Protein AF-A0A1J3FXC4-F1 (afdb_monomer_lite)

InterPro domains:
  IPR004493 Leucyl-tRNA synthetase, class Ia, archaeal/eukaryotic cytosolic [PTHR45794] (2-131)
  IPR009008 Valyl/Leucyl/Isoleucyl-tRNA synthetase, editing domain [G3DSA:3.90.740.10] (67-128)
  IPR014729 Rossmann-like alpha/beta/alpha sandwich fold [G3DSA:3.40.50.620] (2-66)

Structure (mmCIF, N/CA/C/O backbone):
data_AF-A0A1J3FXC4-F1
#
_entry.id   AF-A0A1J3FXC4-F1
#
loop_
_atom_site.group_PDB
_atom_site.id
_atom_site.type_symbol
_atom_site.label_atom_id
_atom_site.label_alt_id
_atom_site.label_comp_id
_atom_site.label_asym_id
_atom_site.label_entity_id
_atom_site.label_seq_id
_atom_site.pdbx_PDB_ins_code
_atom_site.Cartn_x
_atom_site.Cartn_y
_atom_site.Cartn_z
_atom_site.occupancy
_atom_site.B_iso_or_equiv
_atom_site.auth_seq_id
_atom_site.auth_comp_id
_atom_site.auth_asym_id
_atom_site.auth_atom_id
_atom_site.pdbx_PDB_model_num
ATOM 1 N N . TYR A 1 1 ? 28.389 22.181 -20.044 1.00 65.94 1 TYR A N 1
ATOM 2 C CA . TYR A 1 1 ? 28.930 20.835 -19.775 1.00 65.94 1 TYR A CA 1
ATOM 3 C C . TYR A 1 1 ? 29.536 20.276 -21.059 1.00 65.94 1 TYR A C 1
ATOM 5 O O . TYR A 1 1 ? 28.796 20.012 -21.992 1.00 65.94 1 TYR A O 1
ATOM 13 N N . GLY A 1 2 ? 30.867 20.173 -21.149 1.00 87.56 2 GLY A N 1
ATOM 14 C CA . GLY A 1 2 ? 31.579 19.563 -22.286 1.00 87.56 2 GLY A CA 1
ATOM 15 C C . GLY A 1 2 ? 31.751 18.061 -22.075 1.00 87.56 2 GLY A C 1
ATOM 16 O O . GLY A 1 2 ? 32.859 17.595 -21.832 1.00 87.56 2 GLY A O 1
ATOM 17 N N . LEU A 1 3 ? 30.638 17.326 -22.054 1.00 93.06 3 LEU A N 1
ATOM 18 C CA . LEU A 1 3 ? 30.642 15.889 -21.779 1.00 93.06 3 LEU A CA 1
ATOM 19 C C . LEU A 1 3 ? 31.187 15.111 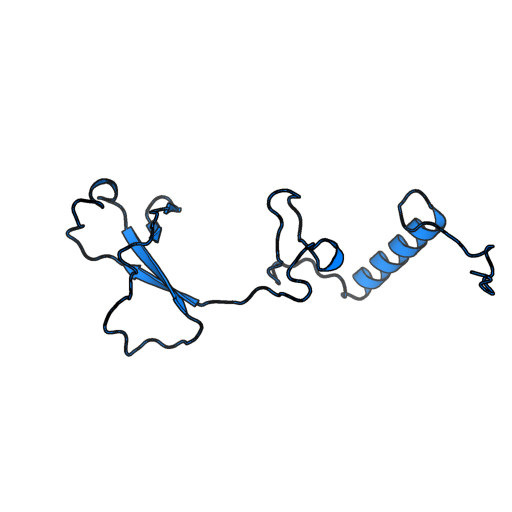-22.983 1.00 93.06 3 LEU A C 1
ATOM 21 O O . LEU A 1 3 ? 30.742 15.316 -24.112 1.00 93.06 3 LEU A O 1
ATOM 25 N N . GLY A 1 4 ? 32.112 14.182 -22.731 1.00 93.25 4 GLY A N 1
ATOM 26 C CA . GLY A 1 4 ? 32.645 13.241 -23.723 1.00 93.25 4 GLY A CA 1
ATOM 27 C C . GLY A 1 4 ? 31.664 12.112 -24.052 1.00 93.25 4 GLY A C 1
ATOM 28 O O . GLY A 1 4 ? 31.989 10.942 -23.869 1.00 93.25 4 GLY A O 1
ATOM 29 N N . CYS A 1 5 ? 30.449 12.458 -24.478 1.00 94.44 5 CYS A N 1
ATOM 30 C CA . CYS A 1 5 ? 29.379 11.507 -24.775 1.00 94.44 5 CYS A CA 1
ATOM 31 C C . CYS A 1 5 ? 29.262 11.223 -26.280 1.00 94.44 5 CYS A C 1
ATOM 33 O O . CYS A 1 5 ? 29.300 12.136 -27.103 1.00 94.44 5 CYS A O 1
ATOM 35 N N . ASP A 1 6 ? 29.045 9.953 -26.638 1.00 95.75 6 ASP A N 1
ATOM 36 C CA . ASP A 1 6 ? 28.628 9.565 -27.991 1.00 95.75 6 ASP A CA 1
ATOM 37 C C . ASP A 1 6 ? 27.110 9.737 -28.134 1.00 95.75 6 ASP A C 1
ATOM 39 O O . ASP A 1 6 ? 26.324 8.835 -27.834 1.00 95.75 6 ASP A O 1
ATOM 43 N N . TRP A 1 7 ? 26.699 10.912 -28.605 1.00 94.69 7 TRP A N 1
ATOM 44 C CA . TRP A 1 7 ? 25.291 11.296 -28.754 1.00 94.69 7 TRP A CA 1
ATOM 45 C C . TRP A 1 7 ? 24.503 10.427 -29.742 1.00 94.69 7 TRP A C 1
ATOM 47 O O . TRP A 1 7 ? 23.277 10.408 -29.702 1.00 94.69 7 TRP A O 1
ATOM 57 N N . ARG A 1 8 ? 25.179 9.646 -30.597 1.00 96.38 8 ARG A N 1
ATOM 58 C CA . ARG A 1 8 ? 24.514 8.715 -31.530 1.00 96.38 8 ARG A CA 1
ATOM 59 C C . ARG A 1 8 ? 23.795 7.570 -30.811 1.00 96.38 8 ARG A C 1
ATOM 61 O O . ARG A 1 8 ? 23.019 6.857 -31.436 1.00 96.38 8 ARG A O 1
ATOM 68 N N . ARG A 1 9 ? 24.077 7.365 -29.520 1.00 95.31 9 ARG A N 1
ATOM 69 C CA . ARG A 1 9 ? 23.483 6.314 -28.678 1.00 95.31 9 ARG A CA 1
ATOM 70 C C . ARG A 1 9 ? 22.412 6.841 -27.722 1.00 95.31 9 ARG A C 1
ATOM 72 O O . ARG A 1 9 ? 21.986 6.109 -26.835 1.00 95.31 9 ARG A O 1
ATOM 79 N N . SER A 1 10 ? 22.004 8.098 -27.859 1.00 95.25 10 SER A N 1
ATOM 80 C CA . SER A 1 10 ? 20.930 8.681 -27.055 1.00 95.25 10 SER A CA 1
ATOM 81 C C . SER A 1 10 ? 19.561 8.181 -27.524 1.00 95.25 10 SER A C 1
ATOM 83 O O . SER A 1 10 ? 19.322 8.049 -28.723 1.00 95.25 10 SER A O 1
ATOM 85 N N . PHE A 1 11 ? 18.653 7.904 -26.586 1.00 96.31 11 PHE A N 1
ATOM 86 C CA . PHE A 1 11 ? 17.304 7.417 -26.884 1.00 96.31 11 PHE A CA 1
ATOM 87 C C . PHE A 1 11 ? 16.295 7.795 -25.786 1.00 96.31 11 PHE A C 1
ATOM 89 O O . PHE A 1 11 ? 16.681 8.220 -24.699 1.00 96.31 11 PHE A O 1
ATOM 96 N N . VAL A 1 12 ? 15.000 7.626 -26.078 1.00 96.31 12 VAL A N 1
ATOM 97 C CA . VAL A 1 12 ? 13.875 7.838 -25.144 1.00 96.31 12 VAL A CA 1
ATOM 98 C C . VAL A 1 12 ? 13.339 6.488 -24.654 1.00 96.31 12 VAL A C 1
ATOM 100 O O . VAL A 1 12 ? 13.425 5.495 -25.380 1.00 96.31 12 VAL A O 1
ATOM 103 N N . THR A 1 13 ? 12.814 6.451 -23.426 1.00 96.50 13 THR A N 1
ATOM 104 C CA . THR A 1 13 ? 12.459 5.223 -22.691 1.00 96.50 13 THR A CA 1
ATOM 105 C C . THR A 1 13 ? 10.981 4.826 -22.751 1.00 96.50 13 THR A C 1
ATOM 107 O O . THR A 1 13 ? 10.604 3.801 -22.190 1.00 96.50 13 THR A O 1
ATOM 110 N N . THR A 1 14 ? 10.132 5.620 -23.400 1.00 95.69 14 THR A N 1
ATOM 111 C CA . THR A 1 14 ? 8.698 5.332 -23.540 1.00 95.69 14 THR A CA 1
ATOM 112 C C . THR A 1 14 ? 8.407 4.558 -24.828 1.00 95.69 14 THR A C 1
ATOM 114 O O . THR A 1 14 ? 9.276 4.405 -25.689 1.00 95.69 14 THR A O 1
ATOM 117 N N . TYR A 1 15 ? 7.148 4.143 -24.999 1.00 93.19 15 TYR A N 1
ATOM 118 C CA . TYR A 1 15 ? 6.643 3.464 -26.200 1.00 93.19 15 TYR A CA 1
ATOM 119 C C . TYR A 1 15 ? 6.864 4.245 -27.510 1.00 93.19 15 TYR A C 1
ATOM 121 O O . TYR A 1 15 ? 6.779 3.678 -28.595 1.00 93.19 15 TYR A O 1
ATOM 129 N N . ILE A 1 16 ? 7.164 5.548 -27.428 1.00 96.44 16 ILE A N 1
ATOM 130 C CA . ILE A 1 16 ? 7.488 6.397 -28.583 1.00 96.44 16 ILE A CA 1
ATOM 131 C C . ILE A 1 16 ? 8.739 5.875 -29.312 1.00 96.44 16 ILE A C 1
ATOM 133 O O . ILE A 1 16 ? 8.864 6.050 -30.523 1.00 96.44 16 ILE A O 1
ATOM 137 N N . ASN A 1 17 ? 9.662 5.217 -28.601 1.00 96.62 17 ASN A N 1
ATOM 138 C CA . ASN A 1 17 ? 10.828 4.579 -29.200 1.00 96.62 17 ASN A CA 1
ATOM 139 C C . ASN A 1 17 ? 10.588 3.071 -29.418 1.00 96.62 17 ASN A C 1
ATOM 141 O O . ASN A 1 17 ? 10.735 2.291 -28.471 1.00 96.62 17 ASN A O 1
ATOM 145 N N . PRO A 1 18 ? 10.331 2.624 -30.660 1.00 96.88 18 PRO A N 1
ATOM 146 C CA . PRO A 1 18 ? 9.995 1.227 -30.931 1.00 96.88 18 PRO A CA 1
ATOM 147 C C . PRO A 1 18 ? 11.146 0.256 -30.633 1.00 96.88 18 PRO A C 1
ATOM 149 O O . PRO A 1 18 ? 10.904 -0.893 -30.272 1.00 96.88 18 PRO A O 1
ATOM 152 N N . PHE A 1 19 ? 12.407 0.693 -30.748 1.00 97.12 19 PHE A N 1
ATOM 153 C CA . PHE A 1 19 ? 13.560 -0.170 -30.465 1.00 97.12 19 PHE A CA 1
ATOM 154 C C . PHE A 1 19 ? 13.695 -0.460 -28.970 1.00 97.12 19 PHE A C 1
ATOM 156 O O . PHE A 1 19 ? 13.966 -1.596 -28.578 1.00 97.12 19 PHE A O 1
ATOM 163 N N . PHE A 1 20 ? 13.501 0.562 -28.135 1.00 97.56 20 PHE A N 1
ATOM 164 C CA . PHE A 1 20 ? 13.580 0.403 -26.687 1.00 97.56 20 PHE A CA 1
ATOM 165 C C . PHE A 1 20 ? 12.361 -0.347 -26.139 1.00 97.56 20 PHE A C 1
ATOM 167 O O . PHE A 1 20 ? 12.524 -1.242 -25.311 1.00 97.56 20 PHE A O 1
ATOM 174 N N . ASP A 1 21 ? 11.167 -0.071 -26.665 1.00 97.69 21 ASP A N 1
ATOM 175 C CA . ASP A 1 21 ? 9.949 -0.804 -26.312 1.00 97.69 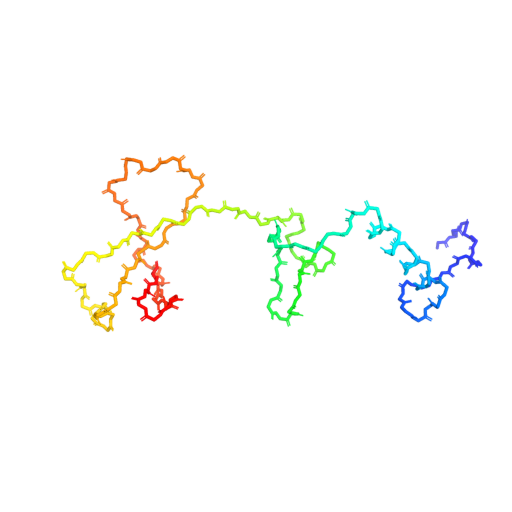21 ASP A CA 1
ATOM 176 C C . ASP A 1 21 ? 10.062 -2.310 -26.625 1.00 97.69 21 ASP A C 1
ATOM 178 O O . ASP A 1 21 ? 9.787 -3.163 -25.773 1.00 97.69 21 ASP A O 1
ATOM 182 N N . ALA A 1 22 ? 10.591 -2.659 -27.806 1.00 97.38 22 ALA A N 1
ATOM 183 C CA . ALA A 1 22 ? 10.849 -4.050 -28.178 1.00 97.38 22 ALA A CA 1
ATOM 184 C C . ALA A 1 22 ? 11.877 -4.728 -27.252 1.00 97.38 22 ALA A C 1
ATOM 186 O O . ALA A 1 22 ? 11.718 -5.904 -26.900 1.00 97.38 22 ALA A O 1
ATOM 187 N N . PHE A 1 23 ? 12.912 -3.993 -26.831 1.00 98.00 23 PHE A N 1
ATOM 188 C CA . PHE A 1 23 ? 13.916 -4.474 -25.882 1.00 98.00 23 PHE A CA 1
ATOM 189 C C . PHE A 1 23 ? 13.307 -4.772 -24.502 1.00 98.00 23 PHE A C 1
ATOM 191 O O . PHE A 1 23 ? 13.487 -5.878 -23.984 1.00 98.00 23 PHE A O 1
ATOM 198 N N . VAL A 1 24 ? 12.524 -3.848 -23.938 1.00 97.62 24 VAL A N 1
ATOM 199 C CA . VAL A 1 24 ? 11.841 -4.046 -22.645 1.00 97.62 24 VAL A CA 1
ATOM 200 C C . VAL A 1 24 ? 10.826 -5.189 -22.736 1.00 97.62 24 VAL A C 1
ATOM 202 O O . VAL A 1 24 ? 10.782 -6.061 -21.867 1.00 97.62 24 VAL A O 1
ATOM 205 N N . SER A 1 25 ? 10.072 -5.273 -23.832 1.00 97.31 25 SER A N 1
ATOM 206 C CA . SER A 1 25 ? 9.135 -6.372 -24.088 1.00 97.31 25 SER A CA 1
ATOM 207 C C . SER A 1 25 ? 9.823 -7.741 -24.143 1.00 97.31 25 SER A C 1
ATOM 209 O O . SER A 1 25 ? 9.280 -8.749 -23.680 1.00 97.31 25 SER A O 1
ATOM 211 N N . TRP A 1 26 ? 11.021 -7.822 -24.725 1.00 97.88 26 TRP A N 1
ATOM 212 C CA . TRP A 1 26 ? 11.845 -9.032 -24.678 1.00 97.88 26 TRP A CA 1
ATOM 213 C C . TRP A 1 26 ? 12.308 -9.348 -23.246 1.00 97.88 26 TRP A C 1
ATOM 215 O O . TRP A 1 26 ? 12.154 -10.490 -22.801 1.00 97.88 26 TRP A O 1
ATOM 225 N N . GLN A 1 27 ? 12.794 -8.347 -22.506 1.00 98.19 27 GLN A N 1
ATOM 226 C CA . GLN A 1 27 ? 13.249 -8.498 -21.121 1.00 98.19 27 GLN A CA 1
ATOM 227 C C . GLN A 1 27 ? 12.133 -9.034 -20.213 1.00 98.19 27 GLN A C 1
ATOM 229 O O . GLN A 1 27 ? 12.335 -10.029 -19.514 1.00 98.19 27 GLN A O 1
ATOM 234 N N . MET A 1 28 ? 10.939 -8.436 -20.261 1.00 97.50 28 MET A N 1
ATOM 235 C CA . MET A 1 28 ? 9.799 -8.847 -19.434 1.00 97.50 28 MET A CA 1
ATOM 236 C C . MET A 1 28 ? 9.343 -10.274 -19.754 1.00 97.50 28 MET A C 1
ATOM 238 O O . MET A 1 28 ? 9.106 -11.071 -18.844 1.00 97.50 28 MET A O 1
ATOM 242 N N . ARG A 1 29 ? 9.299 -10.657 -21.039 1.00 97.38 29 ARG A N 1
ATOM 243 C CA . ARG A 1 29 ? 8.991 -12.043 -21.439 1.00 97.38 29 ARG A CA 1
ATOM 244 C C . ARG A 1 29 ? 10.025 -13.033 -20.913 1.00 97.38 29 ARG A C 1
ATOM 246 O O . ARG A 1 29 ? 9.653 -14.103 -20.430 1.00 97.38 29 ARG A O 1
ATOM 253 N N . LYS A 1 30 ? 11.312 -12.678 -20.963 1.00 97.75 30 LYS A N 1
ATOM 254 C CA . LYS A 1 30 ? 12.389 -13.522 -20.439 1.00 97.75 30 LYS A CA 1
ATOM 255 C C . LYS A 1 30 ? 12.273 -13.688 -18.923 1.00 97.75 30 LYS A C 1
ATOM 257 O O . LYS A 1 30 ? 12.277 -14.823 -18.451 1.00 97.75 30 LYS A O 1
ATOM 262 N N . LEU A 1 31 ? 12.078 -12.598 -18.178 1.00 97.12 31 LEU A N 1
ATOM 263 C CA . LEU A 1 31 ? 11.878 -12.626 -16.724 1.00 97.12 31 LEU A CA 1
ATOM 264 C C . LEU A 1 31 ? 10.663 -13.471 -16.327 1.00 97.12 31 LEU A C 1
ATOM 266 O O . LEU A 1 31 ? 10.756 -14.291 -15.412 1.00 97.12 31 LEU A O 1
ATOM 270 N N . LYS A 1 32 ? 9.554 -13.344 -17.064 1.00 95.56 32 LYS A N 1
ATOM 271 C CA . LYS A 1 32 ? 8.370 -14.189 -16.880 1.00 95.56 32 LYS A CA 1
ATOM 272 C C . LYS A 1 32 ? 8.680 -15.667 -17.135 1.00 95.56 32 LYS A C 1
ATOM 274 O O . LYS A 1 32 ? 8.344 -16.499 -16.302 1.00 95.56 32 LYS A O 1
ATOM 279 N N . SER A 1 33 ? 9.378 -16.000 -18.227 1.00 96.56 33 SER A N 1
ATOM 280 C CA . SER A 1 33 ? 9.774 -17.391 -18.532 1.00 96.56 33 SER A CA 1
ATOM 281 C C . SER A 1 33 ? 10.720 -18.005 -17.494 1.00 96.56 33 SER A C 1
ATOM 283 O O . SER A 1 33 ? 10.752 -19.218 -17.331 1.00 96.56 33 SER A O 1
ATOM 285 N N . MET A 1 34 ? 11.473 -17.169 -16.775 1.00 96.81 34 MET A N 1
ATOM 286 C CA . MET A 1 34 ? 12.366 -17.574 -15.686 1.00 96.81 34 MET A CA 1
ATOM 287 C C . MET A 1 34 ? 11.655 -17.650 -14.324 1.00 96.81 34 MET A C 1
ATOM 289 O O . MET A 1 34 ? 12.316 -17.880 -13.313 1.00 96.81 34 MET A O 1
ATOM 293 N N . GLY A 1 35 ? 10.341 -17.399 -14.271 1.00 93.19 35 GLY A N 1
ATOM 294 C CA . GLY A 1 35 ? 9.565 -17.387 -13.030 1.00 93.19 35 GLY A CA 1
ATOM 295 C C . GLY A 1 35 ? 9.901 -16.224 -12.090 1.00 93.19 35 GLY A C 1
ATOM 296 O O . GLY A 1 35 ? 9.658 -16.323 -10.893 1.00 93.19 35 GLY A O 1
ATOM 297 N N . LYS A 1 36 ? 10.494 -15.132 -12.598 1.00 92.62 36 LYS A N 1
ATOM 298 C CA . LYS A 1 36 ? 10.850 -13.941 -11.799 1.00 92.62 36 LYS A CA 1
ATOM 299 C C . LYS A 1 36 ? 9.726 -12.911 -11.707 1.00 92.62 36 LYS A C 1
ATOM 301 O O . LYS A 1 36 ? 9.759 -12.063 -10.827 1.00 92.62 36 LYS A O 1
ATOM 306 N N . ILE A 1 37 ? 8.748 -12.992 -12.605 1.00 91.62 37 ILE A N 1
ATOM 307 C CA . ILE A 1 37 ? 7.509 -12.214 -12.545 1.00 91.62 37 ILE A CA 1
ATOM 308 C C . ILE A 1 37 ? 6.414 -13.185 -12.126 1.00 91.62 37 ILE A C 1
ATOM 310 O O . ILE A 1 37 ? 6.050 -14.074 -12.899 1.00 91.62 37 ILE A O 1
ATOM 314 N N . VAL A 1 38 ? 5.921 -13.027 -10.901 1.00 87.06 38 VAL A N 1
ATOM 315 C CA . VAL A 1 38 ? 4.872 -13.870 -10.328 1.00 87.06 38 VAL A CA 1
ATOM 316 C C . VAL A 1 38 ? 3.620 -13.027 -10.157 1.00 87.06 38 VAL A C 1
ATOM 318 O O . VAL A 1 38 ? 3.676 -11.913 -9.647 1.00 87.06 38 VAL A O 1
ATOM 321 N N . GLN A 1 39 ? 2.486 -13.568 -10.593 1.00 83.38 39 GLN A N 1
ATOM 322 C CA . GLN A 1 39 ? 1.183 -13.006 -10.279 1.00 83.38 39 GLN A CA 1
ATOM 323 C C . GLN A 1 39 ? 0.690 -13.692 -9.006 1.00 83.38 39 GLN A C 1
ATOM 325 O O . GLN A 1 39 ? 0.374 -14.880 -9.021 1.00 83.38 39 GLN A O 1
ATOM 330 N N . GLY A 1 40 ? 0.669 -12.960 -7.901 1.00 70.88 40 GLY A N 1
ATOM 331 C CA . GLY A 1 40 ? 0.223 -13.471 -6.613 1.00 70.88 40 GLY A CA 1
ATOM 332 C C . GLY A 1 40 ? -0.271 -12.345 -5.717 1.00 70.88 40 GLY A C 1
ATOM 333 O O . GLY A 1 40 ? 0.134 -11.195 -5.866 1.00 70.88 40 GLY A O 1
ATOM 334 N N . CYS A 1 41 ? -1.154 -12.692 -4.784 1.00 58.94 41 CYS A N 1
ATOM 335 C CA . CYS A 1 41 ? -1.566 -11.815 -3.696 1.00 58.94 41 CYS A CA 1
ATOM 336 C C . CYS A 1 41 ? -0.543 -11.998 -2.569 1.00 58.94 41 CYS A C 1
ATOM 338 O O . CYS A 1 41 ? -0.701 -12.897 -1.748 1.00 58.94 41 CYS A O 1
ATOM 340 N N . GLY A 1 42 ? 0.573 -11.268 -2.624 1.00 61.28 42 GLY A N 1
ATOM 341 C CA . GLY A 1 42 ? 1.728 -11.574 -1.768 1.00 61.28 42 GLY A CA 1
ATOM 342 C C . GLY A 1 42 ? 2.369 -10.394 -1.058 1.00 61.28 42 GLY A C 1
ATOM 343 O O . GLY A 1 42 ? 3.007 -10.600 -0.035 1.00 61.28 42 GLY A O 1
ATOM 344 N N . GLU A 1 43 ? 2.202 -9.169 -1.548 1.00 72.19 43 GLU A N 1
ATOM 345 C CA . GLU A 1 43 ? 2.865 -8.017 -0.944 1.00 72.19 43 GLU A CA 1
ATOM 346 C C . GLU A 1 43 ? 1.944 -6.809 -0.998 1.00 72.19 43 GLU A C 1
ATOM 348 O O . GLU A 1 43 ? 1.570 -6.341 -2.076 1.00 72.19 43 GLU A O 1
ATOM 353 N N . TYR A 1 44 ? 1.591 -6.293 0.176 1.00 85.06 44 TYR A N 1
ATOM 354 C CA . TYR A 1 44 ? 0.988 -4.976 0.273 1.00 85.06 44 TYR A CA 1
ATOM 355 C C . TYR A 1 44 ? 2.003 -3.951 -0.230 1.00 85.06 44 TYR A C 1
ATOM 357 O O . TYR A 1 44 ? 3.191 -4.016 0.092 1.00 85.06 44 TYR A O 1
ATOM 365 N N . LYS A 1 45 ? 1.540 -3.014 -1.053 1.00 88.56 45 LYS A N 1
ATOM 366 C CA . LYS A 1 45 ? 2.326 -1.872 -1.516 1.00 88.56 45 LYS A CA 1
ATOM 367 C C . LYS A 1 45 ? 1.643 -0.604 -1.044 1.00 88.56 45 LYS A C 1
ATOM 369 O O . LYS A 1 45 ? 0.427 -0.576 -0.862 1.00 88.56 45 LYS A O 1
ATOM 374 N N . ILE A 1 46 ? 2.436 0.442 -0.855 1.00 91.19 46 ILE A N 1
ATOM 375 C CA . ILE A 1 46 ? 1.885 1.780 -0.667 1.00 91.19 46 ILE A CA 1
ATOM 376 C C . ILE A 1 46 ? 1.107 2.126 -1.937 1.00 91.19 46 ILE A C 1
ATOM 378 O O . ILE A 1 46 ? 1.591 1.905 -3.046 1.00 91.19 46 ILE A O 1
ATOM 382 N N . PHE A 1 47 ? -0.117 2.602 -1.756 1.00 92.62 47 PHE A N 1
ATOM 383 C CA . PHE A 1 47 ? -1.091 2.798 -2.820 1.00 92.62 47 PHE A CA 1
ATOM 384 C C . PHE A 1 47 ? -1.588 4.238 -2.788 1.00 92.62 47 PHE A C 1
ATOM 386 O O . PHE A 1 47 ? -1.878 4.753 -1.706 1.00 92.62 47 PHE A O 1
ATOM 393 N N . SER A 1 48 ? -1.679 4.871 -3.957 1.00 92.88 48 SER A N 1
ATOM 394 C CA . SER A 1 48 ? -2.265 6.203 -4.111 1.00 92.88 48 SER A CA 1
ATOM 395 C C . SER A 1 48 ? -3.738 6.056 -4.501 1.00 92.88 48 SER A C 1
ATOM 397 O O . SER A 1 48 ? -4.019 5.543 -5.585 1.00 92.88 48 SER A O 1
ATOM 399 N N . PRO A 1 49 ? -4.701 6.478 -3.659 1.00 94.06 49 PRO A N 1
ATOM 400 C CA . PRO A 1 49 ? -6.115 6.459 -4.030 1.00 94.06 49 PRO A CA 1
ATOM 401 C C . PRO A 1 49 ? -6.457 7.402 -5.189 1.00 94.06 49 PRO A C 1
ATOM 403 O O . PRO A 1 49 ? -7.438 7.159 -5.885 1.00 94.06 49 PRO A O 1
ATOM 406 N N . GLU A 1 50 ? -5.673 8.465 -5.389 1.00 92.94 50 GLU A N 1
ATOM 407 C CA . GLU A 1 50 ? -5.893 9.445 -6.460 1.00 92.94 50 GLU A CA 1
ATOM 408 C C . GLU A 1 50 ? -5.454 8.895 -7.821 1.00 92.94 50 GLU A C 1
ATOM 410 O O . GLU A 1 50 ? -6.206 8.988 -8.790 1.00 92.94 50 GLU A O 1
ATOM 415 N N . ASP A 1 51 ? -4.282 8.255 -7.875 1.00 91.75 51 ASP A N 1
ATOM 416 C CA . ASP A 1 51 ? -3.735 7.667 -9.109 1.00 91.75 51 ASP A CA 1
ATOM 417 C C . ASP A 1 51 ? -4.267 6.249 -9.370 1.00 91.75 51 ASP A C 1
ATOM 419 O O . ASP A 1 51 ? -4.135 5.706 -10.467 1.00 91.75 51 ASP A O 1
ATOM 423 N N . ASN A 1 52 ? -4.901 5.647 -8.359 1.00 91.62 52 ASN A N 1
ATOM 424 C CA . ASN A 1 52 ? -5.440 4.292 -8.385 1.00 91.62 52 ASN A CA 1
ATOM 425 C C . ASN A 1 52 ? -4.383 3.226 -8.753 1.00 91.62 52 ASN A C 1
ATOM 427 O O . ASN A 1 52 ? -4.690 2.211 -9.387 1.00 91.62 52 ASN A O 1
ATOM 431 N N . GLU A 1 53 ? -3.133 3.441 -8.334 1.00 90.75 53 GLU A N 1
ATOM 432 C CA . GLU A 1 53 ? -2.004 2.548 -8.594 1.00 90.75 53 GLU A CA 1
ATOM 433 C C . GLU A 1 53 ? -1.014 2.464 -7.410 1.00 90.75 53 GLU A C 1
ATOM 435 O O . GLU A 1 53 ? -1.042 3.294 -6.489 1.00 90.75 53 GLU A O 1
ATOM 440 N N . PRO A 1 54 ? -0.138 1.437 -7.374 1.00 90.62 54 PRO A N 1
ATOM 441 C CA . PRO A 1 54 ? 0.941 1.364 -6.394 1.00 90.62 54 PRO A CA 1
ATOM 442 C C . PRO A 1 54 ? 1.907 2.547 -6.537 1.00 90.62 54 PRO A C 1
ATOM 444 O O . PRO A 1 54 ? 2.518 2.726 -7.584 1.00 90.62 54 PRO A O 1
ATOM 447 N N . CYS A 1 55 ? 2.106 3.303 -5.457 1.00 91.19 55 CYS A N 1
ATOM 448 C CA . CYS A 1 55 ? 3.009 4.450 -5.426 1.00 91.19 55 CYS A CA 1
ATOM 449 C C . CYS A 1 55 ? 4.418 4.002 -5.011 1.00 91.19 55 CYS A C 1
ATOM 451 O O . CYS A 1 55 ? 4.722 3.789 -3.821 1.00 91.19 55 CYS A O 1
ATOM 453 N N . LEU A 1 56 ? 5.283 3.818 -6.007 1.00 89.50 56 LEU A N 1
ATOM 454 C CA . LEU A 1 56 ? 6.671 3.422 -5.800 1.00 89.50 56 LEU A CA 1
ATOM 455 C C . LEU A 1 56 ? 7.530 4.640 -5.446 1.00 89.50 56 LEU A C 1
ATOM 457 O O . LEU A 1 56 ? 7.126 5.788 -5.576 1.00 89.50 56 LEU A O 1
ATOM 461 N N . ASP A 1 57 ? 8.747 4.394 -4.972 1.00 89.00 57 ASP A N 1
ATOM 462 C CA . ASP A 1 57 ? 9.629 5.437 -4.432 1.00 89.00 57 ASP A CA 1
ATOM 463 C C . ASP A 1 57 ? 9.907 6.610 -5.379 1.00 89.00 57 ASP A C 1
ATOM 465 O O . ASP A 1 57 ? 10.166 7.721 -4.918 1.00 89.00 57 ASP A O 1
ATOM 469 N N . HIS A 1 58 ? 9.902 6.366 -6.690 1.00 91.38 58 HIS A N 1
ATOM 470 C CA . HIS A 1 58 ? 10.153 7.401 -7.692 1.00 91.38 58 HIS A CA 1
ATOM 471 C C . HIS A 1 58 ? 8.925 8.266 -7.997 1.00 91.38 58 HIS A C 1
ATOM 473 O O . HIS A 1 58 ? 9.093 9.339 -8.573 1.00 91.38 58 HIS A O 1
ATOM 479 N N . ASP A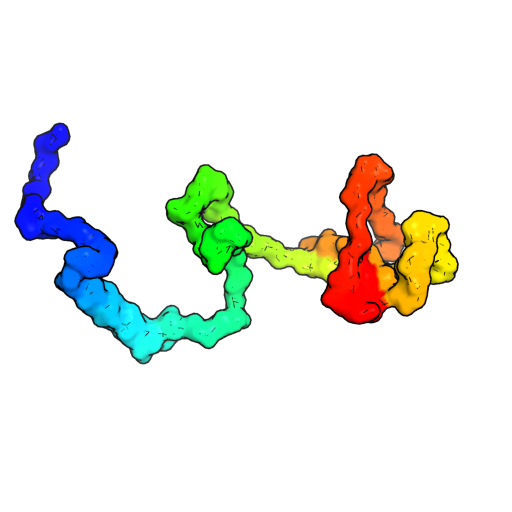 1 59 ? 7.746 7.848 -7.537 1.00 89.44 59 ASP A N 1
ATOM 480 C CA . ASP A 1 59 ? 6.480 8.568 -7.693 1.00 89.44 59 ASP A CA 1
ATOM 481 C C . ASP A 1 59 ? 6.160 9.409 -6.441 1.00 89.44 59 ASP A C 1
ATOM 483 O O . ASP A 1 59 ? 5.201 10.178 -6.410 1.00 89.44 59 ASP A O 1
ATOM 487 N N . ARG A 1 60 ? 6.977 9.293 -5.383 1.00 89.19 60 ARG A N 1
ATOM 488 C CA . ARG A 1 60 ? 6.748 9.943 -4.088 1.00 89.19 60 ARG A CA 1
ATOM 489 C C . ARG A 1 60 ? 7.403 11.310 -3.981 1.00 89.19 60 ARG A C 1
ATOM 491 O O . ARG A 1 60 ? 8.598 11.477 -4.218 1.00 89.19 60 ARG A O 1
ATOM 498 N N . VAL A 1 61 ? 6.639 12.263 -3.452 1.00 90.81 61 VAL A N 1
ATOM 499 C CA . VAL A 1 61 ? 7.159 13.565 -3.005 1.00 90.81 61 VAL A CA 1
ATOM 500 C C . VAL A 1 61 ? 7.796 13.463 -1.612 1.00 90.81 61 VAL A C 1
ATOM 502 O O . VAL A 1 61 ? 8.786 14.135 -1.325 1.00 90.81 61 VAL A O 1
ATOM 505 N N . THR A 1 62 ? 7.261 12.604 -0.741 1.00 90.69 62 THR A N 1
ATOM 506 C CA . THR A 1 62 ? 7.727 12.397 0.640 1.00 90.69 62 THR A CA 1
ATOM 507 C C . THR A 1 62 ? 7.756 10.908 0.996 1.00 90.69 62 THR A C 1
ATOM 509 O O . THR A 1 62 ? 7.074 10.095 0.381 1.00 90.69 62 THR A O 1
ATOM 512 N N . GLY A 1 63 ? 8.565 10.522 1.990 1.00 87.00 63 GLY A N 1
ATOM 513 C CA . GLY A 1 63 ? 8.588 9.132 2.471 1.00 87.00 63 GLY A CA 1
ATOM 514 C C . GLY A 1 63 ? 9.242 8.134 1.506 1.00 87.00 63 GLY A C 1
ATOM 515 O O . GLY A 1 63 ? 8.782 6.997 1.372 1.00 87.00 63 GLY A O 1
ATOM 516 N N . LYS A 1 64 ? 10.318 8.541 0.824 1.00 87.38 64 LYS A N 1
ATOM 517 C CA . LYS A 1 64 ? 11.147 7.619 0.035 1.00 87.38 64 LYS A CA 1
ATOM 518 C C . LYS A 1 64 ? 11.758 6.550 0.948 1.00 87.38 64 LYS A C 1
ATOM 520 O O . LYS A 1 64 ? 12.333 6.895 1.979 1.00 87.38 64 LYS A O 1
ATOM 525 N N . GLY A 1 65 ? 11.639 5.279 0.569 1.00 88.00 65 GLY A N 1
ATOM 526 C CA . GLY A 1 65 ? 12.123 4.147 1.362 1.00 88.00 65 GLY A CA 1
ATOM 527 C C . GLY A 1 65 ? 11.209 3.748 2.525 1.00 88.00 65 GLY A C 1
ATOM 528 O O . GLY A 1 65 ? 11.582 2.889 3.317 1.00 88.00 65 GLY A O 1
ATOM 529 N N . VAL A 1 66 ? 10.023 4.355 2.651 1.00 91.25 66 VAL A N 1
ATOM 530 C CA . VAL A 1 66 ? 8.995 3.873 3.583 1.00 91.25 66 VAL A CA 1
ATOM 531 C C . VAL A 1 66 ? 8.348 2.623 2.995 1.00 91.25 66 VAL A C 1
ATOM 533 O O . VAL A 1 66 ? 7.952 2.612 1.826 1.00 91.25 66 VAL A O 1
ATOM 536 N N . GLU A 1 67 ? 8.208 1.590 3.816 1.00 88.94 67 GLU A N 1
ATOM 537 C CA . GLU A 1 67 ? 7.564 0.327 3.461 1.00 88.94 67 GLU A CA 1
ATOM 538 C C . GLU A 1 67 ? 6.333 0.081 4.348 1.00 88.94 67 GLU A C 1
ATOM 540 O O . GLU A 1 67 ? 6.260 0.618 5.459 1.00 88.94 67 GLU A O 1
ATOM 545 N N . PRO A 1 68 ? 5.344 -0.703 3.882 1.00 91.12 68 PRO A N 1
ATOM 546 C CA . PRO A 1 68 ? 4.214 -1.102 4.714 1.00 91.12 68 PRO A CA 1
ATOM 547 C C . PRO A 1 68 ? 4.675 -1.857 5.964 1.00 91.12 68 PRO A C 1
ATOM 549 O O . PRO A 1 68 ? 5.420 -2.830 5.868 1.00 91.12 68 PRO A O 1
ATOM 552 N N . LEU A 1 69 ? 4.196 -1.420 7.130 1.00 90.62 69 LEU A N 1
ATOM 553 C CA . LEU A 1 69 ? 4.442 -2.083 8.407 1.00 90.62 69 LEU A CA 1
ATOM 554 C C . LEU A 1 69 ? 3.208 -2.884 8.822 1.00 90.62 69 LEU A C 1
ATOM 556 O O . LEU A 1 69 ? 2.107 -2.341 8.919 1.00 90.62 69 LEU A O 1
ATOM 560 N N . GLU A 1 70 ? 3.399 -4.175 9.076 1.00 90.94 70 GLU A N 1
ATOM 561 C CA . GLU A 1 70 ? 2.337 -5.063 9.536 1.00 90.94 70 GLU A CA 1
ATOM 562 C C . GLU A 1 70 ? 2.055 -4.850 11.030 1.00 90.94 70 GLU A C 1
ATOM 564 O O . GLU A 1 70 ? 2.960 -4.893 11.863 1.00 90.94 70 GLU A O 1
ATOM 569 N N . TYR A 1 71 ? 0.780 -4.646 11.366 1.00 92.94 71 TYR A N 1
ATOM 570 C CA . TYR A 1 71 ? 0.280 -4.596 12.738 1.00 92.94 71 TYR A CA 1
ATOM 571 C C . TYR A 1 71 ? -0.755 -5.693 12.952 1.00 92.94 71 TYR A C 1
ATOM 573 O O . TYR A 1 71 ? -1.591 -5.959 12.087 1.00 92.94 71 TYR A O 1
ATOM 581 N N . LEU A 1 72 ? -0.768 -6.264 14.156 1.00 92.50 72 LEU A N 1
ATOM 582 C CA . LEU A 1 72 ? -1.861 -7.119 14.589 1.00 92.50 72 LEU A CA 1
ATOM 583 C C . LEU A 1 72 ? -3.019 -6.247 15.082 1.00 92.50 72 LEU A C 1
ATOM 585 O O . LEU A 1 72 ? -2.861 -5.469 16.024 1.00 92.50 72 LEU A O 1
ATOM 589 N N . LEU A 1 73 ? -4.193 -6.411 14.475 1.00 93.12 73 LEU A N 1
ATOM 590 C CA . LEU A 1 73 ? -5.416 -5.730 14.893 1.00 93.12 73 LEU A CA 1
ATOM 591 C C . LEU A 1 73 ? -6.219 -6.610 15.860 1.00 93.12 73 LEU A C 1
ATOM 593 O O . LEU A 1 73 ? -6.781 -7.636 15.472 1.00 93.12 73 LEU A O 1
ATOM 597 N N . ILE A 1 74 ? -6.293 -6.199 17.123 1.00 92.19 74 ILE A N 1
ATOM 598 C CA . ILE A 1 74 ? -7.056 -6.882 18.169 1.00 92.19 74 ILE A CA 1
ATOM 599 C C . ILE A 1 74 ? -8.485 -6.353 18.160 1.00 92.19 74 ILE A C 1
ATOM 601 O O . ILE A 1 74 ? -8.710 -5.159 18.345 1.00 92.19 74 ILE A O 1
ATOM 605 N N . LYS A 1 75 ? -9.450 -7.256 17.982 1.00 92.88 75 LYS A N 1
ATOM 606 C CA . LYS A 1 75 ? -10.881 -6.943 18.008 1.00 92.88 75 LYS A CA 1
ATOM 607 C C . LYS A 1 75 ? -11.435 -7.212 19.405 1.00 92.88 75 LYS A C 1
ATOM 609 O O . LYS A 1 75 ? -11.586 -8.370 19.789 1.00 92.88 75 LYS A O 1
ATOM 614 N N . MET A 1 76 ? -11.740 -6.158 20.154 1.00 92.81 76 MET A N 1
ATOM 615 C CA . MET A 1 76 ? -12.348 -6.260 21.485 1.00 92.81 76 MET A CA 1
ATOM 616 C C . MET A 1 76 ? -13.841 -5.960 21.389 1.00 92.81 76 MET A C 1
ATOM 618 O O . MET A 1 76 ? -14.225 -4.837 21.077 1.00 92.81 76 MET A O 1
ATOM 622 N N . GLU A 1 77 ? -14.690 -6.956 21.633 1.00 92.94 77 GLU A N 1
ATOM 623 C CA . GLU A 1 77 ? -16.144 -6.783 21.559 1.00 92.94 77 GLU A CA 1
ATOM 624 C C . GLU A 1 77 ? -16.661 -5.928 22.725 1.00 92.94 77 GLU A C 1
ATOM 626 O O . GLU A 1 77 ? -16.355 -6.184 23.892 1.00 92.94 77 GLU A O 1
ATOM 631 N N . VAL A 1 78 ? -17.459 -4.908 22.411 1.00 91.94 78 VAL A N 1
ATOM 632 C CA . VAL A 1 78 ? -18.079 -4.036 23.411 1.00 91.94 78 VAL A CA 1
ATOM 633 C C . VAL A 1 78 ? -19.227 -4.781 24.086 1.00 91.94 78 VAL A C 1
ATOM 635 O O . VAL A 1 78 ? -20.177 -5.230 23.440 1.00 91.94 78 VAL A O 1
ATOM 638 N N . VAL A 1 79 ? -19.164 -4.883 25.412 1.00 90.75 79 VAL A N 1
ATOM 639 C CA . VAL A 1 79 ? -20.197 -5.548 26.211 1.00 90.75 79 VAL A CA 1
ATOM 640 C C . VAL A 1 79 ? -21.425 -4.642 26.347 1.00 90.75 79 VAL A C 1
ATOM 642 O O . VAL A 1 79 ? -21.316 -3.435 26.557 1.00 90.75 79 VAL A O 1
ATOM 645 N N . LYS A 1 80 ? -22.616 -5.232 26.227 1.00 87.62 80 LYS A N 1
ATOM 646 C CA . LYS A 1 80 ? -23.903 -4.543 26.412 1.00 87.62 80 LYS A CA 1
ATOM 647 C C . LYS A 1 80 ? -24.173 -4.316 27.915 1.00 87.62 80 LYS A C 1
ATOM 649 O O . LYS A 1 80 ? -23.811 -5.182 28.709 1.00 87.62 80 LYS A O 1
ATOM 654 N N . PRO A 1 81 ? -24.870 -3.239 28.327 1.00 88.44 81 PRO A N 1
ATOM 655 C CA . PRO A 1 81 ? -25.548 -2.238 27.503 1.00 88.44 81 PRO A CA 1
ATOM 656 C C . PRO A 1 81 ? -24.595 -1.192 26.917 1.00 88.44 81 PRO A C 1
ATOM 658 O O . PRO A 1 81 ? -23.637 -0.768 27.557 1.00 88.44 81 PRO A O 1
ATOM 661 N N . PHE A 1 82 ? -24.892 -0.747 25.696 1.00 88.06 82 PHE A N 1
ATOM 662 C CA . PHE A 1 82 ? -24.100 0.289 25.044 1.00 88.06 82 PHE A CA 1
ATOM 663 C C . PHE A 1 82 ? -24.311 1.667 25.693 1.00 88.06 82 PHE A C 1
ATOM 665 O O . PHE A 1 82 ? -25.433 1.985 26.101 1.00 88.06 82 PHE A O 1
ATOM 672 N N . PRO A 1 83 ? -23.269 2.520 25.736 1.00 86.06 83 PRO A N 1
ATOM 673 C CA . PRO A 1 83 ? -23.418 3.925 26.094 1.00 86.06 83 PRO A CA 1
ATOM 674 C C . PRO A 1 83 ? -24.432 4.625 25.183 1.00 86.06 83 PRO A C 1
ATOM 676 O O . PRO A 1 83 ? -24.579 4.264 24.017 1.00 86.06 83 PRO A O 1
ATOM 679 N N . GLN A 1 84 ? -25.071 5.691 25.671 1.00 84.94 84 GLN A N 1
ATOM 680 C CA . GLN A 1 84 ? -26.109 6.422 24.927 1.00 84.94 84 GLN A CA 1
ATOM 681 C C . GLN A 1 84 ? -25.656 6.869 23.524 1.00 84.94 84 GLN A C 1
ATOM 683 O O . GLN A 1 84 ? -26.432 6.816 22.575 1.00 84.94 84 GLN A O 1
ATOM 688 N N . LYS A 1 85 ? -24.380 7.246 23.369 1.00 85.38 85 LYS A N 1
ATOM 689 C CA . LYS A 1 85 ? -23.793 7.639 22.074 1.00 85.38 85 LYS A CA 1
ATOM 690 C C . LYS A 1 85 ? -23.737 6.499 21.047 1.00 85.38 85 LYS A C 1
ATOM 692 O O . LYS A 1 85 ? -23.701 6.767 19.855 1.00 85.38 85 LYS A O 1
ATOM 697 N N . MET A 1 86 ? -23.750 5.248 21.499 1.00 87.81 86 MET A N 1
ATOM 698 C CA . MET A 1 86 ? -23.724 4.042 20.665 1.00 87.81 86 MET A CA 1
ATOM 699 C C . MET A 1 86 ? -25.115 3.405 20.516 1.00 87.81 86 MET A C 1
ATOM 701 O O . MET A 1 86 ? -25.235 2.306 19.981 1.00 87.81 86 MET A O 1
ATOM 705 N N . ALA A 1 87 ? -26.185 4.083 20.949 1.00 86.56 87 ALA A N 1
ATOM 706 C CA . ALA A 1 87 ? -27.556 3.607 20.763 1.00 86.56 87 ALA A CA 1
ATOM 707 C C . ALA A 1 87 ? -27.921 3.283 19.294 1.00 86.56 87 ALA A C 1
ATOM 709 O O . ALA A 1 87 ? -28.590 2.272 19.086 1.00 86.56 87 ALA A O 1
ATOM 710 N N . PRO A 1 88 ? -27.454 4.031 18.268 1.00 89.00 88 PRO A N 1
ATOM 711 C CA . PRO A 1 88 ? -27.717 3.680 16.867 1.00 89.00 88 PRO A CA 1
ATOM 712 C C . PRO A 1 88 ? -27.099 2.347 16.425 1.00 89.00 88 PRO A C 1
ATOM 714 O O . PRO A 1 88 ? -27.529 1.772 15.434 1.00 89.00 88 PRO A O 1
ATOM 717 N N . LEU A 1 89 ? -26.097 1.850 17.156 1.00 88.81 89 LEU A N 1
ATOM 718 C CA . LEU A 1 89 ? -25.401 0.598 16.854 1.00 88.81 89 LEU A CA 1
ATOM 719 C C . LEU A 1 89 ? -26.079 -0.617 17.508 1.00 88.81 89 LEU A C 1
ATOM 721 O O . LEU A 1 89 ? -25.557 -1.732 17.447 1.00 88.81 89 LEU A O 1
ATOM 725 N N . GLN A 1 90 ? -27.236 -0.428 18.154 1.00 85.69 90 GLN A N 1
ATOM 726 C CA . GLN A 1 90 ? -27.998 -1.535 18.720 1.00 85.69 90 GLN A CA 1
ATOM 727 C C . GLN A 1 90 ? -28.381 -2.548 17.634 1.00 85.69 90 GLN A C 1
ATOM 729 O O . GLN A 1 90 ? -28.852 -2.196 16.559 1.00 85.69 90 GLN A O 1
ATOM 734 N N . GLY A 1 91 ? -28.163 -3.829 17.933 1.00 86.81 91 GLY A N 1
ATOM 735 C CA . GLY A 1 91 ? -28.376 -4.930 16.991 1.00 86.81 91 GLY A CA 1
ATOM 736 C C . GLY A 1 91 ? -27.121 -5.359 16.226 1.00 86.81 91 GLY A C 1
ATOM 737 O O . GLY A 1 91 ? -27.103 -6.480 15.728 1.00 86.81 91 GLY A O 1
ATOM 738 N N . LYS A 1 92 ? -26.054 -4.546 16.210 1.00 90.12 92 LYS A N 1
ATOM 739 C CA . LYS A 1 92 ? -24.757 -4.897 15.603 1.00 90.12 92 LYS A CA 1
ATOM 740 C C . LYS A 1 92 ? -23.735 -5.352 16.646 1.00 90.12 92 LYS A C 1
ATOM 742 O O . LYS A 1 92 ? -23.874 -5.069 17.842 1.00 90.12 92 LYS A O 1
ATOM 747 N N . ARG A 1 93 ? -22.706 -6.074 16.198 1.00 92.00 93 ARG A N 1
ATOM 748 C CA . ARG A 1 93 ? -21.524 -6.403 17.006 1.00 92.00 93 ARG A CA 1
ATOM 749 C C . ARG A 1 93 ? -20.518 -5.275 16.865 1.00 92.00 93 ARG A C 1
ATOM 751 O O . ARG A 1 93 ? -20.0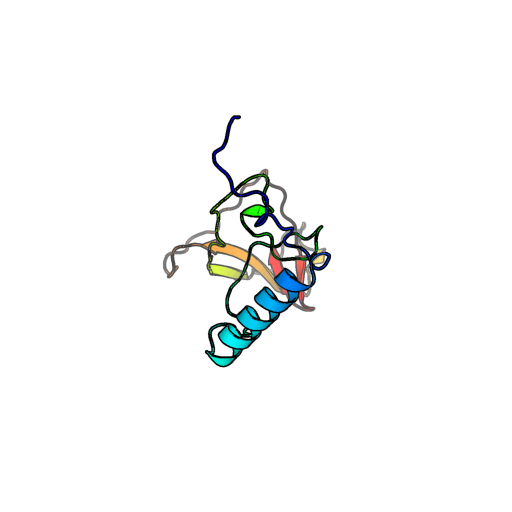66 -4.980 15.765 1.00 92.00 93 ARG A O 1
ATOM 758 N N . VAL A 1 94 ? -20.197 -4.627 17.975 1.00 94.00 94 VAL A N 1
ATOM 759 C CA . VAL A 1 94 ? -19.300 -3.470 17.989 1.00 94.00 94 VAL A CA 1
ATOM 760 C C . VAL A 1 94 ? -17.953 -3.913 18.536 1.00 94.00 94 VAL A C 1
ATOM 762 O O . VAL A 1 94 ? -17.896 -4.485 19.624 1.00 94.00 94 VAL A O 1
ATOM 765 N N . PHE A 1 95 ? -16.881 -3.642 17.798 1.00 94.31 95 PHE A N 1
ATOM 766 C CA . PHE A 1 95 ? -15.515 -3.956 18.195 1.00 94.31 95 PHE A CA 1
ATOM 767 C C . PHE A 1 95 ? -14.682 -2.687 18.320 1.00 94.31 95 PHE A C 1
ATOM 769 O O . PHE A 1 95 ? -14.645 -1.885 17.394 1.00 94.31 95 PHE A O 1
ATOM 776 N N . LEU A 1 96 ? -13.964 -2.550 19.433 1.00 93.69 96 LEU A N 1
ATOM 777 C CA . LEU A 1 96 ? -12.833 -1.633 19.535 1.00 93.69 96 LEU A CA 1
ATOM 778 C C . LEU A 1 96 ? -11.633 -2.307 18.870 1.00 93.69 96 LEU A C 1
ATOM 780 O O . LEU A 1 96 ? -11.196 -3.374 19.318 1.00 93.69 96 LEU A O 1
ATOM 784 N N . ALA A 1 97 ? -11.140 -1.720 17.784 1.00 94.00 97 ALA A N 1
ATOM 785 C CA . ALA A 1 97 ? -10.062 -2.282 16.985 1.00 94.00 97 ALA A CA 1
ATOM 786 C C . ALA A 1 97 ? -8.725 -1.614 17.350 1.00 94.00 97 ALA A C 1
ATOM 788 O O . ALA A 1 97 ? -8.441 -0.493 16.941 1.00 94.00 97 ALA A O 1
ATOM 789 N N . ALA A 1 98 ? -7.881 -2.304 18.124 1.00 93.00 98 ALA A N 1
ATOM 790 C CA . ALA A 1 98 ? -6.588 -1.768 18.564 1.00 93.00 98 ALA A CA 1
ATOM 791 C C . ALA A 1 98 ? -5.416 -2.417 17.821 1.00 93.00 98 ALA A C 1
ATOM 793 O O . ALA A 1 98 ? -5.311 -3.643 17.766 1.00 93.00 98 ALA A O 1
ATOM 794 N N . ALA A 1 99 ? -4.511 -1.600 17.284 1.00 93.50 99 ALA A N 1
ATOM 795 C CA . ALA A 1 99 ? -3.300 -2.069 16.619 1.00 93.50 99 ALA A CA 1
ATOM 796 C C . ALA A 1 99 ? -2.169 -2.332 17.632 1.00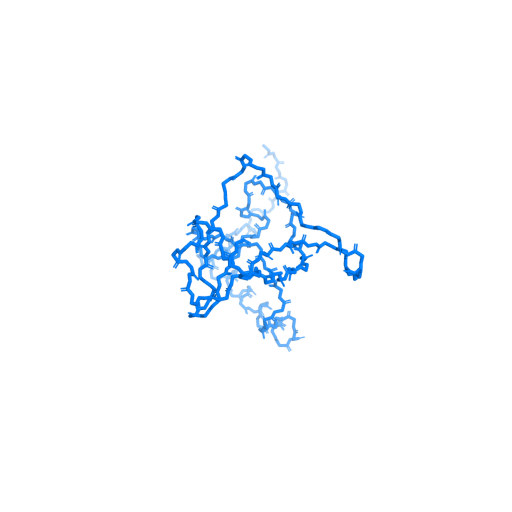 93.50 99 ALA A C 1
ATOM 798 O O . ALA A 1 99 ? -1.926 -1.520 18.525 1.00 93.50 99 ALA A O 1
ATOM 799 N N . THR A 1 100 ? -1.442 -3.442 17.482 1.00 91.50 100 THR A N 1
ATOM 800 C CA . THR A 1 100 ? -0.232 -3.751 18.263 1.00 91.50 100 THR A CA 1
ATOM 801 C C . THR A 1 100 ? 0.869 -4.354 17.390 1.00 91.50 100 THR A C 1
ATOM 803 O O . THR A 1 100 ? 0.590 -5.069 16.429 1.00 91.50 100 THR A O 1
ATOM 806 N N . LEU A 1 101 ? 2.126 -4.096 17.758 1.00 90.81 101 LEU A N 1
ATOM 807 C CA . LEU A 1 101 ? 3.309 -4.782 17.214 1.00 90.81 101 LEU A CA 1
ATOM 808 C C . LEU A 1 101 ? 3.760 -5.963 18.087 1.00 90.81 101 LEU A C 1
ATOM 810 O O . LEU A 1 101 ? 4.652 -6.704 17.693 1.00 90.81 101 LEU A O 1
ATOM 814 N N . SER A 1 102 ? 3.182 -6.127 19.283 1.00 82.38 102 SER A N 1
ATOM 815 C CA . SER A 1 102 ? 3.670 -7.072 20.294 1.00 82.38 102 SER A CA 1
ATOM 816 C C . SER A 1 102 ? 2.595 -8.086 20.705 1.00 82.38 102 SER A C 1
ATOM 818 O O . SER A 1 102 ? 1.846 -7.857 21.658 1.00 82.38 102 SER A O 1
ATOM 820 N N . PRO A 1 103 ? 2.466 -9.206 19.976 1.00 79.75 103 PRO A N 1
ATOM 821 C CA . PRO A 1 103 ? 1.756 -10.394 20.442 1.00 79.75 103 PRO A CA 1
ATOM 822 C C . PRO A 1 103 ? 2.670 -11.283 21.317 1.00 79.75 103 PRO A C 1
ATOM 824 O O . PRO A 1 103 ? 3.869 -11.350 21.045 1.00 79.75 103 PRO A O 1
ATOM 827 N N . PRO A 1 104 ? 2.157 -12.034 22.318 1.00 69.44 104 PRO A N 1
ATOM 828 C CA . PRO A 1 104 ? 0.759 -12.221 22.722 1.00 69.44 104 PRO A CA 1
ATOM 829 C C . PRO A 1 104 ? 0.308 -11.334 23.902 1.00 69.44 104 PRO A C 1
ATOM 831 O O . PRO A 1 104 ? 1.094 -10.937 24.757 1.00 69.44 104 PRO A O 1
ATOM 834 N N . MET A 1 105 ? -1.002 -11.087 23.992 1.00 80.56 105 MET A N 1
ATOM 835 C CA . MET A 1 105 ? -1.601 -10.094 24.896 1.00 80.56 105 MET A CA 1
ATOM 836 C C . MET A 1 105 ? -2.350 -10.711 26.094 1.00 80.56 105 MET A C 1
ATOM 838 O O . MET A 1 105 ? -3.493 -10.361 26.375 1.00 80.56 105 MET A O 1
ATOM 842 N N . TYR A 1 106 ? -1.722 -11.637 26.823 1.00 85.06 106 TYR A N 1
ATOM 843 C CA . TYR A 1 106 ? -2.362 -12.321 27.964 1.00 85.06 106 TYR A CA 1
ATOM 844 C C . TYR A 1 106 ? -2.568 -11.433 29.207 1.00 85.06 106 TYR A C 1
ATOM 846 O O . TYR A 1 106 ? -3.331 -11.793 30.096 1.00 85.06 106 TYR A O 1
ATOM 854 N N . GLY A 1 107 ? -1.888 -10.285 29.281 1.00 88.00 107 GLY A N 1
ATOM 855 C CA . GLY A 1 107 ? -1.915 -9.367 30.427 1.00 88.00 107 GLY A CA 1
ATOM 856 C C . GLY A 1 107 ? -2.769 -8.114 30.227 1.00 88.00 107 GLY A C 1
ATOM 857 O O . GLY A 1 107 ? -2.516 -7.109 30.887 1.00 88.00 107 GLY A O 1
ATOM 858 N N . GLN A 1 108 ? -3.721 -8.120 29.290 1.00 88.94 108 GLN A N 1
ATOM 859 C CA . GLN A 1 108 ? -4.584 -6.960 29.057 1.00 88.94 108 GLN A CA 1
ATOM 860 C C . GLN A 1 108 ? -5.495 -6.700 30.259 1.00 88.94 108 GLN A C 1
ATOM 862 O O . GLN A 1 108 ? -6.282 -7.556 30.652 1.00 88.94 108 GLN A O 1
ATOM 867 N N . THR A 1 109 ? -5.404 -5.497 30.822 1.00 90.31 109 THR A N 1
ATOM 868 C CA . THR A 1 109 ? -6.233 -5.056 31.955 1.00 90.31 109 THR A CA 1
ATOM 869 C C . THR A 1 109 ? -7.190 -3.929 31.585 1.00 90.31 109 THR A C 1
ATOM 871 O O . THR A 1 109 ? -8.231 -3.779 32.219 1.00 90.31 109 THR A O 1
ATOM 874 N N . TYR A 1 110 ? -6.863 -3.143 30.559 1.00 89.50 110 TYR A N 1
ATOM 875 C CA . TYR A 1 110 ? -7.699 -2.067 30.040 1.00 89.50 110 TYR A CA 1
ATOM 876 C C . TYR A 1 110 ? -7.358 -1.770 28.575 1.00 89.50 110 TYR A C 1
ATOM 878 O O . TYR A 1 110 ? -6.330 -2.211 28.056 1.00 89.50 110 TYR A O 1
ATOM 886 N N . VAL A 1 111 ? -8.219 -0.984 27.928 1.00 88.94 111 VAL A N 1
ATOM 887 C CA . VAL A 1 111 ? -7.978 -0.371 26.619 1.00 88.94 111 VAL A CA 1
ATOM 888 C C . VAL A 1 111 ? -7.798 1.134 26.810 1.00 88.94 111 VAL A C 1
ATOM 890 O O . VAL A 1 111 ? -8.603 1.782 27.478 1.00 88.94 111 VAL A O 1
ATOM 893 N N . GLY A 1 112 ? -6.714 1.688 26.270 1.00 89.50 112 GLY A N 1
ATOM 894 C CA . GLY A 1 112 ? -6.471 3.128 26.286 1.00 89.50 112 GLY A CA 1
ATOM 895 C C . GLY A 1 112 ? -7.221 3.814 25.148 1.00 89.50 112 GLY A C 1
ATOM 896 O O . GLY A 1 112 ? -7.076 3.418 23.995 1.00 89.50 112 GLY A O 1
ATOM 897 N N . VAL A 1 113 ? -7.994 4.850 25.469 1.00 91.94 113 VAL A N 1
ATOM 898 C CA . VAL A 1 113 ? -8.637 5.747 24.498 1.00 91.94 113 VAL A CA 1
ATOM 899 C C . VAL A 1 113 ? -8.308 7.189 24.866 1.00 91.94 113 VAL A C 1
ATOM 901 O O . VAL A 1 113 ? -8.261 7.529 26.049 1.00 91.94 113 VAL A O 1
ATOM 904 N N . LEU A 1 114 ? -8.052 8.032 23.868 1.00 93.81 114 LEU A N 1
ATOM 905 C CA . LEU A 1 114 ? -7.783 9.450 24.091 1.00 93.81 114 LEU A CA 1
ATOM 906 C C . LEU A 1 114 ? -9.121 10.199 24.163 1.00 93.81 114 LEU A C 1
ATOM 908 O O . LEU A 1 114 ? -9.904 10.109 23.224 1.00 93.81 114 LEU A O 1
ATOM 912 N N . PRO A 1 115 ? -9.426 10.926 25.249 1.00 91.31 115 PRO A N 1
ATOM 913 C CA . PRO A 1 115 ? -10.755 11.512 25.441 1.00 91.31 115 PRO A CA 1
ATOM 914 C C . PRO A 1 115 ? -11.084 12.639 24.449 1.00 91.31 115 PRO A C 1
ATOM 916 O O . PRO A 1 115 ? -12.258 12.851 24.148 1.00 91.31 115 PRO A O 1
ATOM 919 N N . ASP A 1 116 ? -10.064 13.334 23.944 1.00 93.62 116 ASP A N 1
ATOM 920 C CA . ASP A 1 116 ? -10.216 14.530 23.106 1.00 93.62 116 ASP A CA 1
ATOM 921 C C . ASP A 1 116 ? -10.151 14.233 21.596 1.00 93.62 116 ASP A C 1
ATOM 923 O O . ASP A 1 116 ? -10.394 15.119 20.773 1.00 93.62 116 ASP A O 1
ATOM 927 N N . GLU A 1 117 ? -9.858 12.986 21.219 1.00 93.88 117 GLU A N 1
ATOM 928 C CA . GLU A 1 117 ? -9.768 12.566 19.822 1.00 93.88 117 GLU A CA 1
ATOM 929 C C . GLU A 1 117 ? -11.135 12.210 19.228 1.00 93.88 117 GLU A C 1
ATOM 931 O O . GLU A 1 117 ? -12.065 11.762 19.908 1.00 93.88 117 GLU A O 1
ATOM 936 N N . LYS A 1 118 ? -11.268 12.404 17.913 1.00 93.81 118 LYS A N 1
ATOM 937 C CA . LYS A 1 118 ? -12.503 12.089 17.187 1.00 93.81 118 LYS A CA 1
ATOM 938 C C . LYS A 1 118 ? -12.461 10.657 16.668 1.00 93.81 118 LYS A C 1
ATOM 940 O O . LYS A 1 118 ? -11.746 10.361 15.717 1.00 93.81 118 LYS A O 1
ATOM 945 N N . TYR A 1 119 ? -13.299 9.802 17.242 1.00 92.88 119 TYR A N 1
ATOM 946 C CA . TYR A 1 119 ? -13.500 8.430 16.777 1.00 92.88 119 TYR A CA 1
ATOM 947 C C . TYR A 1 119 ? -14.720 8.323 15.861 1.00 92.88 119 TYR A C 1
ATOM 949 O O . TYR A 1 119 ? -15.715 9.032 16.043 1.00 92.88 119 TYR A O 1
ATOM 957 N N . GLY A 1 120 ? -14.640 7.421 14.885 1.00 92.69 120 GLY A N 1
ATOM 958 C CA . GLY A 1 120 ? -15.743 7.050 14.002 1.00 92.69 120 GLY A CA 1
ATOM 959 C C . GLY A 1 120 ? -16.157 5.602 14.238 1.00 92.69 120 GLY A C 1
ATOM 960 O O . GLY A 1 120 ? -15.370 4.812 14.742 1.00 92.69 120 GLY A O 1
ATOM 961 N N . ALA A 1 121 ? -17.391 5.263 13.875 1.00 93.00 121 ALA A N 1
ATOM 962 C CA . ALA A 1 121 ? -17.866 3.887 13.849 1.00 93.00 121 ALA A CA 1
ATOM 963 C C . ALA A 1 121 ? -18.156 3.515 12.394 1.00 93.00 121 ALA A C 1
ATOM 965 O O . ALA A 1 121 ? -18.977 4.171 11.749 1.00 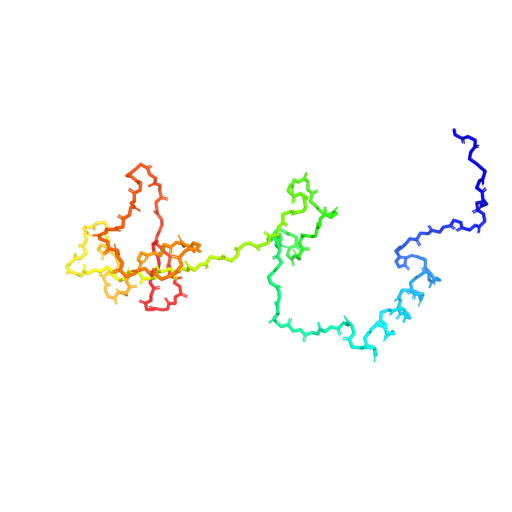93.00 121 ALA A O 1
ATOM 966 N N . TYR A 1 122 ? -17.475 2.494 11.881 1.00 94.44 122 TYR A N 1
ATOM 967 C CA . TYR A 1 122 ? -17.547 2.095 10.478 1.00 94.44 122 TYR A CA 1
ATOM 968 C C . TYR A 1 122 ? -18.019 0.652 10.349 1.00 94.44 122 TYR A C 1
ATOM 970 O O . TYR A 1 122 ? -17.546 -0.246 11.048 1.00 94.44 122 TYR A O 1
ATOM 978 N N . GLU A 1 123 ? -18.964 0.432 9.443 1.00 93.44 123 GLU A N 1
ATOM 979 C CA . GLU A 1 123 ? -19.474 -0.898 9.124 1.00 93.44 123 GLU A CA 1
ATOM 980 C C . GLU A 1 123 ? -18.447 -1.640 8.275 1.00 93.44 123 GLU A C 1
ATOM 982 O O . GLU A 1 123 ? -18.065 -1.179 7.200 1.00 93.44 123 GLU A O 1
ATOM 987 N N . ILE A 1 124 ? -17.979 -2.782 8.776 1.00 92.88 124 ILE A N 1
ATOM 988 C CA . ILE A 1 124 ? -17.011 -3.627 8.064 1.00 92.88 124 ILE A CA 1
ATOM 989 C C . ILE A 1 124 ? -17.737 -4.681 7.230 1.00 92.88 124 ILE A C 1
ATOM 991 O O . ILE A 1 124 ? -17.273 -5.086 6.166 1.00 92.88 124 ILE A O 1
ATOM 995 N N . ASN A 1 125 ? -18.883 -5.134 7.725 1.00 91.19 125 ASN A N 1
ATOM 996 C CA . ASN A 1 125 ? -19.814 -6.018 7.044 1.00 91.19 125 ASN A CA 1
ATOM 997 C C . ASN A 1 125 ? -21.232 -5.738 7.583 1.00 91.19 125 ASN A C 1
ATOM 999 O O . ASN A 1 125 ? -21.436 -4.815 8.371 1.00 91.19 125 ASN A O 1
ATOM 1003 N N . GLU A 1 126 ? -22.218 -6.534 7.171 1.00 88.00 126 GLU A N 1
ATOM 1004 C CA . GLU A 1 126 ? -23.620 -6.341 7.569 1.00 88.00 126 GLU A CA 1
ATOM 1005 C C . GLU A 1 126 ? -23.854 -6.454 9.091 1.00 88.00 126 GLU A C 1
ATOM 1007 O O . GLU A 1 126 ? -24.818 -5.885 9.611 1.00 88.00 126 GLU A O 1
ATOM 1012 N N . THR A 1 127 ? -22.981 -7.163 9.818 1.00 88.94 127 THR A N 1
ATOM 1013 C CA . THR A 1 127 ? -23.160 -7.492 11.243 1.00 88.94 127 THR A CA 1
ATOM 1014 C C . THR A 1 127 ? -22.217 -6.745 12.182 1.00 88.94 127 THR A C 1
ATOM 1016 O O . THR A 1 127 ? -22.573 -6.507 13.340 1.00 88.94 127 THR A O 1
ATOM 1019 N N . ASP A 1 128 ? -21.033 -6.379 11.703 1.00 93.44 128 ASP A N 1
ATOM 1020 C CA . ASP A 1 128 ? -19.892 -5.962 12.506 1.00 93.44 128 ASP A CA 1
ATOM 1021 C C . ASP A 1 128 ? -19.524 -4.503 12.231 1.00 93.44 128 ASP A C 1
ATOM 1023 O O . ASP A 1 128 ? -19.393 -4.053 11.088 1.00 93.44 128 ASP A O 1
ATOM 1027 N N . VAL A 1 129 ? -19.287 -3.777 13.317 1.00 94.19 129 VAL A N 1
ATOM 1028 C CA . VAL A 1 129 ? -18.888 -2.372 13.323 1.00 94.19 129 VAL A CA 1
ATOM 1029 C C . VAL A 1 129 ? -17.556 -2.252 14.036 1.00 94.19 129 VAL A C 1
ATOM 1031 O O . VAL A 1 129 ? -17.408 -2.767 15.147 1.00 94.19 129 VAL A O 1
ATOM 1034 N N . PHE A 1 130 ? -16.597 -1.563 13.422 1.00 95.12 130 PHE A N 1
ATOM 1035 C CA . PHE A 1 130 ? -15.344 -1.198 14.076 1.00 95.12 130 PHE A CA 1
ATOM 1036 C C . PHE A 1 130 ? -15.387 0.246 14.540 1.00 95.12 130 PHE A C 1
ATOM 1038 O O . PHE A 1 130 ? -15.893 1.127 13.843 1.00 95.12 130 PHE A O 1
ATOM 1045 N N . ILE A 1 131 ? -14.832 0.440 15.728 1.00 91.56 131 ILE A N 1
ATOM 1046 C CA . ILE A 1 131 ? -14.475 1.724 16.313 1.00 91.56 131 ILE A CA 1
ATOM 1047 C C . ILE A 1 131 ? -12.954 1.774 16.403 1.00 91.56 131 ILE A C 1
ATOM 1049 O O . ILE A 1 131 ? -12.372 0.769 16.885 1.00 91.56 131 ILE A O 1
#

Secondary structure (DSSP, 8-state):
------GGG----STTSHHHHHHHHHHHHHHHHTT-S---S-----EETTTTEE--TTT-SS-TT--PPP-EEEEEEPPSSPPGGGGGGTTSEEEEEEEESS---TT-------TTS----EESSSSEEE-

Sequence (131 aa):
YGLGCDWRRSFVTTYINPFFDAFVSWQMRKLKSMGKIVQGCGEYKIFSPEDNEPCLDHDRVTGKGVEPLEYLLIKMEVVKPFPQKMAPLQGKRVFLAAATLSPPMYGQTYVGVLPDEKYGAYEINETDVFI

Foldseek 3Di:
DPDPDPCVPDDDCDVVDVVNVVVVVVVVVVCVVVVNDDDDPDADACADPVVRGGQAQVNDPDDRPDGDDDWDWDWAWDDDPDDPVCVVVPQATETEIDTDPDDDDPPDDDDDDDPPDDDDWADPDPHYIYD

Organism: Noccaea caerulescens (NCBI:txid107243)

Radius of gyration: 25.43 Å; chains: 1; bounding box: 61×38×64 Å

pLDDT: mean 90.71, std 6.59, range [58.94, 98.19]